Protein AF-A0A924PVC8-F1 (afdb_monomer_lite)

Secondary structure (DSSP, 8-state):
-----------------------------S--HHHHHHHHTT--HHHHHHHHHHHHHHT--HHHHHHHTTSS-HHHHHHHHT-

Structure (mmCIF, N/CA/C/O backbone):
data_AF-A0A924PVC8-F1
#
_entry.id   AF-A0A924PVC8-F1
#
loop_
_atom_site.group_PDB
_atom_site.id
_atom_site.type_symbol
_atom_site.label_atom_id
_atom_site.label_alt_id
_atom_site.label_comp_id
_atom_site.label_asym_id
_atom_site.label_entity_id
_atom_site.label_seq_id
_atom_site.pdbx_PDB_ins_code
_atom_site.Cartn_x
_atom_site.Cartn_y
_atom_site.Cartn_z
_atom_site.occupancy
_atom_site.B_iso_or_equiv
_atom_site.auth_seq_id
_atom_site.auth_comp_id
_atom_site.auth_asym_id
_atom_site.auth_atom_id
_atom_site.pdbx_PDB_model_num
ATOM 1 N N . MET A 1 1 ? 18.041 -40.085 61.943 1.00 41.66 1 MET A N 1
ATOM 2 C CA . MET A 1 1 ? 16.660 -39.615 62.167 1.00 41.66 1 MET A CA 1
ATOM 3 C C . MET A 1 1 ? 16.599 -38.146 61.780 1.00 41.66 1 MET A C 1
ATOM 5 O O . MET A 1 1 ? 17.317 -37.350 62.367 1.00 41.66 1 MET A O 1
ATOM 9 N N . ASN A 1 2 ? 15.822 -37.845 60.736 1.00 37.66 2 ASN A N 1
ATOM 10 C CA . ASN A 1 2 ? 15.410 -36.510 60.276 1.00 37.66 2 ASN A CA 1
ATOM 11 C C . ASN A 1 2 ? 14.744 -35.744 61.447 1.00 37.66 2 ASN A C 1
ATOM 13 O O . ASN A 1 2 ? 14.217 -36.392 62.343 1.00 37.66 2 ASN A O 1
ATOM 17 N N . THR A 1 3 ? 14.741 -34.411 61.539 1.00 53.66 3 THR A N 1
ATOM 18 C CA . THR A 1 3 ? 14.008 -33.483 60.656 1.00 53.66 3 THR A CA 1
ATOM 19 C C . THR A 1 3 ? 14.484 -32.031 60.848 1.00 53.66 3 THR A C 1
ATOM 21 O O . THR A 1 3 ? 14.281 -31.458 61.918 1.00 53.66 3 THR A O 1
ATOM 24 N N . ASN A 1 4 ? 15.027 -31.403 59.799 1.00 50.31 4 ASN A N 1
ATOM 25 C CA . ASN A 1 4 ? 15.135 -29.942 59.728 1.00 50.31 4 ASN A CA 1
ATOM 26 C C . ASN A 1 4 ? 13.775 -29.371 59.303 1.00 50.31 4 ASN A C 1
ATOM 28 O O . ASN A 1 4 ? 13.308 -29.638 58.195 1.00 50.31 4 ASN A O 1
ATOM 32 N N . PHE A 1 5 ? 13.139 -28.612 60.195 1.00 60.75 5 PHE A N 1
ATOM 33 C CA . PHE A 1 5 ? 11.879 -27.917 59.938 1.00 60.75 5 PHE A CA 1
ATOM 34 C C . PHE A 1 5 ? 12.106 -26.641 59.118 1.00 60.75 5 PHE A C 1
ATOM 36 O O . PHE A 1 5 ? 13.000 -25.845 59.392 1.00 60.75 5 PHE A O 1
ATOM 43 N N . HIS A 1 6 ? 11.261 -26.477 58.104 1.00 60.38 6 HIS A N 1
ATOM 44 C CA . HIS A 1 6 ? 11.239 -25.394 57.131 1.00 60.38 6 HIS A CA 1
ATOM 45 C C . HIS A 1 6 ? 10.175 -24.369 57.555 1.00 60.38 6 HIS A C 1
ATOM 47 O O . HIS A 1 6 ? 9.000 -24.721 57.651 1.00 60.38 6 HIS A O 1
ATOM 53 N N . ALA A 1 7 ? 10.567 -23.116 57.795 1.00 56.50 7 ALA A N 1
ATOM 54 C CA . ALA A 1 7 ? 9.643 -21.995 57.951 1.00 56.50 7 ALA A CA 1
ATOM 55 C C . ALA A 1 7 ? 9.829 -21.025 56.775 1.00 56.50 7 ALA A C 1
ATOM 57 O O . ALA A 1 7 ? 10.862 -20.378 56.646 1.00 56.50 7 ALA A O 1
ATOM 58 N N . SER A 1 8 ? 8.815 -21.021 55.908 1.00 47.88 8 SER A N 1
ATOM 59 C CA . SER A 1 8 ? 8.294 -19.921 55.087 1.00 47.88 8 SER A CA 1
ATOM 60 C C . SER A 1 8 ? 9.290 -18.846 54.635 1.00 47.88 8 SER A C 1
ATOM 62 O O . SER A 1 8 ? 9.703 -17.982 55.397 1.00 47.88 8 SER A O 1
ATOM 64 N N . ARG A 1 9 ? 9.664 -18.868 53.352 1.00 59.88 9 ARG A N 1
ATOM 65 C CA . ARG A 1 9 ? 8.985 -18.081 52.298 1.00 59.88 9 ARG A CA 1
ATOM 66 C C . ARG A 1 9 ? 8.865 -16.597 52.649 1.00 59.88 9 ARG A C 1
ATOM 68 O O . ARG A 1 9 ? 7.807 -16.142 53.061 1.00 59.88 9 ARG A O 1
ATOM 75 N N . PHE A 1 10 ? 9.919 -15.854 52.349 1.00 56.00 10 PHE A N 1
ATOM 76 C CA . PHE A 1 10 ? 9.788 -14.565 51.675 1.00 56.00 10 PHE A CA 1
ATOM 77 C C . PHE A 1 10 ? 11.093 -14.332 50.914 1.00 56.00 10 PHE A C 1
ATOM 79 O O . PHE A 1 10 ? 11.979 -13.601 51.340 1.00 56.00 10 PHE A O 1
ATOM 86 N N . SER A 1 11 ? 11.265 -15.068 49.812 1.00 56.66 11 SER A N 1
ATOM 87 C CA . SER A 1 11 ? 12.260 -14.695 48.813 1.00 56.66 11 SER A CA 1
ATOM 88 C C . SER A 1 11 ? 11.809 -13.349 48.274 1.00 56.66 11 SER A C 1
ATOM 90 O O . SER A 1 11 ? 10.766 -13.271 47.627 1.00 56.66 11 SER A O 1
ATOM 92 N N . SER A 1 12 ? 12.541 -12.302 48.643 1.00 54.91 12 SER A N 1
ATOM 93 C CA . SER A 1 12 ? 12.380 -10.948 48.145 1.00 54.91 12 SER A CA 1
ATOM 94 C C . SER A 1 12 ? 12.181 -11.008 46.637 1.00 54.91 12 SER A C 1
ATO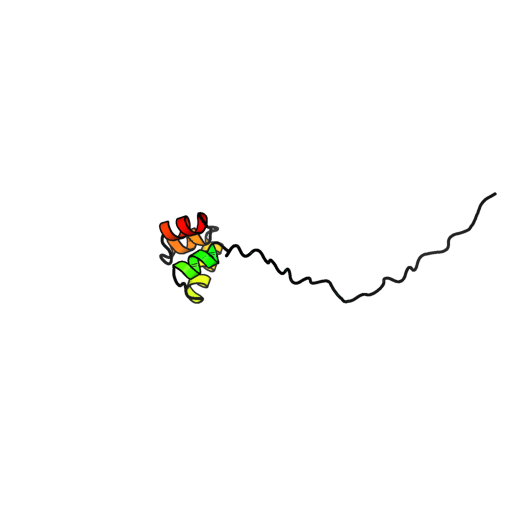M 96 O O . SER A 1 12 ? 13.101 -11.371 45.905 1.00 54.91 12 SER A O 1
ATOM 98 N N . VAL A 1 13 ? 10.960 -10.710 46.189 1.00 58.56 13 VAL A N 1
ATOM 99 C CA . VAL A 1 13 ? 10.710 -10.346 44.799 1.00 58.56 13 VAL A CA 1
ATOM 100 C C . VAL A 1 13 ? 11.636 -9.173 44.541 1.00 58.56 13 VAL A C 1
ATOM 102 O O . VAL A 1 13 ? 11.477 -8.092 45.105 1.00 58.56 13 VAL A O 1
ATOM 105 N N . GLN A 1 14 ? 12.691 -9.466 43.797 1.00 59.78 14 GLN A N 1
ATOM 106 C CA . GLN A 1 14 ? 13.654 -8.495 43.345 1.00 59.78 14 GLN A CA 1
ATOM 107 C C . GLN A 1 14 ? 12.916 -7.627 42.329 1.00 59.78 14 GLN A C 1
ATOM 109 O O . GLN A 1 14 ? 12.730 -8.023 41.182 1.00 59.78 14 GLN A O 1
ATOM 114 N N . ASP A 1 15 ? 12.415 -6.490 42.805 1.00 55.97 15 ASP A N 1
ATOM 115 C CA . ASP A 1 15 ? 11.913 -5.396 41.987 1.00 55.97 15 ASP A CA 1
ATOM 116 C C . ASP A 1 15 ? 13.093 -4.890 41.150 1.00 55.97 15 ASP A C 1
ATOM 118 O O . ASP A 1 15 ? 13.965 -4.163 41.626 1.00 55.97 15 ASP A O 1
ATOM 122 N N . ASN A 1 16 ? 13.204 -5.406 39.928 1.00 60.28 16 ASN A N 1
ATOM 123 C CA . ASN A 1 16 ? 14.059 -4.831 38.907 1.00 60.28 16 ASN A CA 1
ATOM 124 C C . ASN A 1 16 ? 13.125 -4.142 37.902 1.00 60.28 16 ASN A C 1
ATOM 126 O O . ASN A 1 16 ? 12.592 -4.814 37.021 1.00 60.28 16 ASN A O 1
ATOM 130 N N . PRO A 1 17 ? 12.883 -2.824 38.034 1.00 61.12 17 PRO A N 1
ATOM 131 C CA . PRO A 1 17 ? 11.978 -2.086 37.161 1.00 61.12 17 PRO A CA 1
ATOM 132 C C . PRO A 1 17 ? 12.629 -1.701 35.827 1.00 61.12 17 PRO A C 1
ATOM 134 O O . PRO A 1 17 ? 12.058 -0.917 35.072 1.00 61.12 17 PRO A O 1
ATOM 137 N N . ASN A 1 18 ? 13.780 -2.284 35.477 1.00 56.34 18 ASN A N 1
ATOM 138 C CA . ASN A 1 18 ? 14.236 -2.295 34.092 1.00 56.34 18 ASN A CA 1
ATOM 139 C C . ASN A 1 18 ? 13.435 -3.360 33.359 1.00 56.34 18 ASN A C 1
ATOM 141 O O . ASN A 1 18 ? 13.908 -4.453 33.069 1.00 56.34 18 ASN A O 1
ATOM 145 N N . SER A 1 19 ? 12.166 -3.023 33.147 1.00 58.12 19 SER A N 1
ATOM 146 C CA . SER A 1 19 ? 11.325 -3.680 32.176 1.00 58.12 19 SER A CA 1
ATOM 147 C C . SER A 1 19 ? 12.101 -3.654 30.869 1.00 58.12 19 SER A C 1
ATOM 149 O O . SER A 1 19 ? 12.256 -2.597 30.258 1.00 58.12 19 SER A O 1
ATOM 151 N N . ASP A 1 20 ? 12.615 -4.824 30.499 1.00 54.38 20 ASP A N 1
ATOM 152 C CA . ASP A 1 20 ? 12.959 -5.258 29.152 1.00 54.38 20 ASP A CA 1
ATOM 153 C C . ASP A 1 20 ? 11.735 -5.077 28.230 1.00 54.38 20 ASP A C 1
ATOM 155 O O . ASP A 1 20 ? 11.233 -6.009 27.607 1.00 54.38 20 ASP A O 1
ATOM 159 N N . PHE A 1 21 ? 11.253 -3.843 28.083 1.00 59.97 21 PHE A N 1
ATOM 160 C CA . PHE A 1 21 ? 10.727 -3.399 26.810 1.00 59.97 21 PHE A CA 1
ATOM 161 C C . PHE A 1 21 ? 11.956 -3.259 25.924 1.00 59.97 21 PHE A C 1
ATOM 163 O O . PHE A 1 21 ? 12.458 -2.168 25.663 1.00 59.97 21 PHE A O 1
ATOM 170 N N . GLN A 1 22 ? 12.477 -4.413 25.505 1.00 52.97 22 GLN A N 1
ATOM 171 C CA . GLN A 1 22 ? 13.173 -4.521 24.244 1.00 52.97 22 GLN A CA 1
ATOM 172 C C . GLN A 1 22 ? 12.129 -4.091 23.224 1.00 52.97 22 GLN A C 1
ATOM 174 O O . GLN A 1 22 ? 11.345 -4.899 22.732 1.00 52.97 22 GLN A O 1
ATOM 179 N N . GLU A 1 23 ? 12.054 -2.774 23.026 1.00 53.66 23 GLU A N 1
ATOM 180 C CA . GLU A 1 23 ? 11.550 -2.138 21.832 1.00 53.66 23 GLU A CA 1
ATOM 181 C C . GLU A 1 23 ? 12.112 -2.990 20.715 1.00 53.66 23 GLU A C 1
ATOM 183 O O . GLU A 1 23 ? 13.332 -3.064 20.537 1.00 53.66 23 GLU A O 1
ATOM 188 N N . THR A 1 24 ? 11.239 -3.822 20.153 1.00 54.84 24 THR A N 1
ATOM 189 C CA . THR A 1 24 ? 11.629 -4.868 19.235 1.00 54.84 24 THR A CA 1
ATOM 190 C C . THR A 1 24 ? 12.245 -4.145 18.061 1.00 54.84 24 THR A C 1
ATOM 192 O O . THR A 1 24 ? 11.538 -3.652 17.186 1.00 54.84 24 THR A O 1
ATOM 195 N N . GLN A 1 25 ? 13.572 -4.050 18.075 1.00 56.25 25 GLN A N 1
ATOM 196 C CA . GLN A 1 25 ? 14.394 -3.752 16.925 1.00 56.25 25 GLN A CA 1
ATOM 197 C C . GLN A 1 25 ? 14.172 -4.929 15.979 1.00 56.25 25 GLN A C 1
ATOM 199 O O . GLN A 1 25 ? 14.975 -5.856 15.898 1.00 56.25 25 GLN A O 1
ATOM 204 N N . GLN A 1 26 ? 13.020 -4.929 15.308 1.0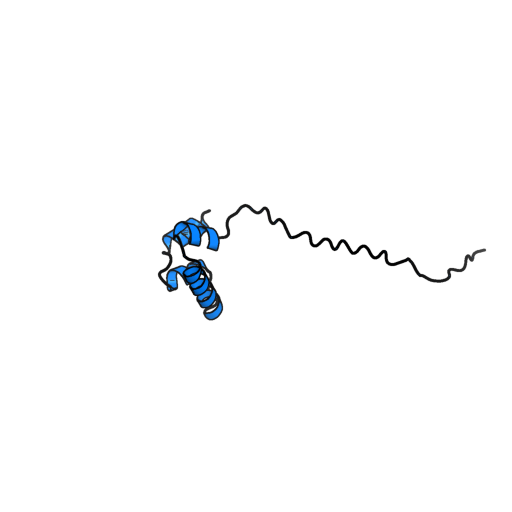0 51.78 26 GLN A N 1
ATOM 205 C CA . GLN A 1 26 ? 12.758 -5.739 14.137 1.00 51.78 26 GLN A CA 1
ATOM 206 C C . GLN A 1 26 ? 13.603 -5.136 13.019 1.00 51.78 26 GLN A C 1
ATOM 208 O O . GLN A 1 26 ? 13.132 -4.436 12.131 1.00 51.78 26 GLN A O 1
ATOM 213 N N . LEU A 1 27 ? 14.902 -5.420 13.101 1.00 52.78 27 LEU A N 1
ATOM 214 C CA . LEU A 1 27 ? 15.823 -5.469 11.979 1.00 52.78 27 LEU A CA 1
ATOM 215 C C . LEU A 1 27 ? 15.412 -6.648 11.087 1.00 52.78 27 LEU A C 1
ATOM 217 O O . LEU A 1 27 ? 16.102 -7.657 10.977 1.00 52.78 27 LEU A O 1
ATOM 221 N N . SER A 1 28 ? 14.242 -6.523 10.477 1.00 49.59 28 SER A N 1
ATOM 222 C CA . SER A 1 28 ? 13.840 -7.287 9.310 1.00 49.59 28 SER A CA 1
ATOM 223 C C . SER A 1 28 ? 13.785 -6.260 8.197 1.00 49.59 28 SER A C 1
ATOM 225 O O . SER A 1 28 ? 12.752 -5.655 7.947 1.00 49.59 28 SER A O 1
ATOM 227 N N . SER A 1 29 ? 14.939 -5.997 7.586 1.00 54.44 29 SER A N 1
ATOM 228 C CA . SER A 1 29 ? 15.126 -5.067 6.464 1.00 54.44 29 SER A CA 1
ATOM 229 C C . SER A 1 29 ? 14.432 -5.536 5.173 1.00 54.44 29 SER A C 1
ATOM 231 O O . SER A 1 29 ? 14.909 -5.275 4.072 1.00 54.44 29 SER A O 1
ATOM 233 N N . GLU A 1 30 ? 13.327 -6.258 5.306 1.00 60.19 30 GLU A N 1
ATOM 234 C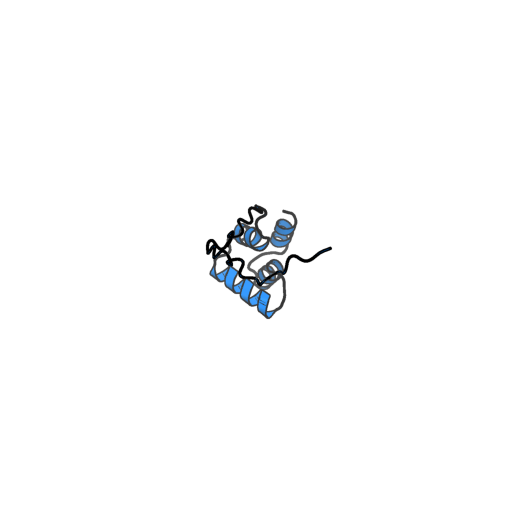 CA . GLU A 1 30 ? 12.387 -6.576 4.250 1.00 60.19 30 GLU A CA 1
ATOM 235 C C . GLU A 1 30 ? 11.291 -5.522 4.381 1.00 60.19 30 GLU A C 1
ATOM 237 O O . GLU A 1 30 ? 10.437 -5.602 5.264 1.00 60.19 30 GLU A O 1
ATOM 242 N N . ARG A 1 31 ? 11.390 -4.458 3.572 1.00 67.62 31 ARG A N 1
ATOM 243 C CA . ARG A 1 31 ? 10.360 -3.411 3.507 1.00 67.62 31 ARG A CA 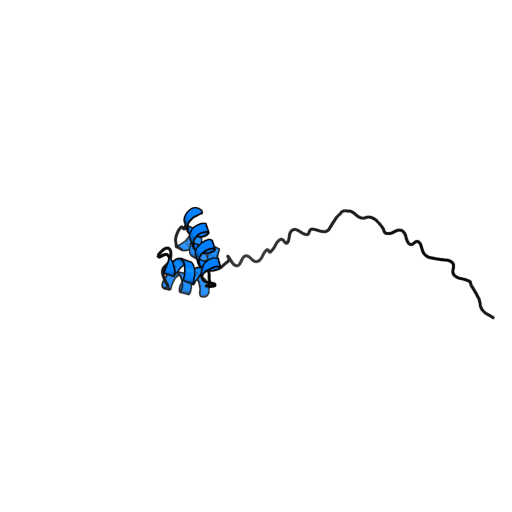1
ATOM 244 C C . ARG A 1 31 ? 8.993 -4.086 3.427 1.00 67.62 31 ARG A C 1
ATOM 246 O O . ARG A 1 31 ? 8.797 -4.984 2.609 1.00 67.62 31 ARG A O 1
ATOM 253 N N . SER A 1 32 ? 8.048 -3.665 4.264 1.00 79.69 32 SER A N 1
ATOM 254 C CA . SER A 1 32 ? 6.696 -4.224 4.210 1.00 79.69 32 SER A CA 1
ATOM 255 C C . SER A 1 32 ? 6.102 -4.013 2.814 1.00 79.69 32 SER A C 1
ATOM 257 O O . SER A 1 32 ? 6.359 -2.992 2.182 1.00 79.69 32 SER A O 1
ATOM 259 N N . ILE A 1 33 ? 5.242 -4.924 2.345 1.00 75.56 33 ILE A N 1
ATOM 260 C CA . ILE A 1 33 ? 4.567 -4.793 1.038 1.00 75.56 33 ILE A CA 1
ATOM 261 C C . ILE A 1 33 ? 3.890 -3.420 0.868 1.00 75.56 33 ILE A C 1
ATOM 263 O O . ILE A 1 33 ? 3.916 -2.837 -0.211 1.00 75.56 33 ILE A O 1
ATOM 267 N N . GLY A 1 34 ? 3.333 -2.871 1.954 1.00 80.19 34 GLY A N 1
ATOM 268 C CA . GLY A 1 34 ? 2.745 -1.532 1.973 1.00 80.19 34 GLY A CA 1
ATOM 269 C C . GLY A 1 34 ? 3.770 -0.412 1.791 1.00 80.19 34 GLY A C 1
ATOM 270 O O . GLY A 1 34 ? 3.487 0.527 1.059 1.00 80.19 34 GLY A O 1
ATOM 271 N N . GLU A 1 35 ? 4.964 -0.541 2.375 1.00 81.88 35 GLU A N 1
ATOM 272 C CA . GLU A 1 35 ? 6.093 0.388 2.193 1.00 81.88 35 GLU A CA 1
ATOM 273 C C . GLU A 1 35 ? 6.630 0.338 0.760 1.00 81.88 35 GLU A C 1
ATOM 275 O O . GLU A 1 35 ? 6.832 1.374 0.133 1.00 81.88 35 GLU A O 1
ATOM 280 N N . ILE A 1 36 ? 6.795 -0.866 0.203 1.00 83.81 36 ILE A N 1
ATOM 281 C CA . ILE A 1 36 ? 7.253 -1.050 -1.180 1.00 83.81 36 ILE A CA 1
ATOM 282 C C . ILE A 1 36 ? 6.254 -0.413 -2.154 1.00 83.81 36 ILE A C 1
ATOM 284 O O . ILE A 1 36 ? 6.651 0.339 -3.044 1.00 83.81 36 ILE A O 1
ATOM 288 N N . ILE A 1 37 ? 4.953 -0.661 -1.962 1.00 83.00 37 ILE A N 1
ATOM 289 C CA . ILE A 1 37 ? 3.893 -0.075 -2.792 1.00 83.00 37 ILE A CA 1
ATOM 290 C C . ILE A 1 37 ? 3.814 1.443 -2.584 1.00 83.00 37 ILE A C 1
ATOM 292 O O . ILE A 1 37 ? 3.662 2.172 -3.567 1.00 83.00 37 ILE A O 1
ATOM 296 N N . SER A 1 38 ? 3.942 1.940 -1.346 1.00 84.69 38 SER A N 1
ATOM 297 C CA . SER A 1 38 ? 3.896 3.380 -1.068 1.00 84.69 38 SER A CA 1
ATOM 298 C C . SER A 1 38 ? 5.064 4.127 -1.691 1.00 84.69 38 SER A C 1
ATOM 300 O O . SER A 1 38 ? 4.868 5.200 -2.258 1.00 84.69 38 SER A O 1
ATOM 302 N N . GLU A 1 39 ? 6.266 3.556 -1.637 1.00 83.75 39 GLU A N 1
ATOM 303 C CA . GLU A 1 39 ? 7.453 4.133 -2.262 1.00 83.75 39 GLU A CA 1
ATOM 304 C C . GLU A 1 39 ? 7.368 4.082 -3.792 1.00 83.75 39 GLU A C 1
ATOM 306 O O . GLU A 1 39 ? 7.645 5.087 -4.452 1.00 83.75 39 GLU A O 1
ATOM 311 N N . ALA A 1 40 ? 6.941 2.948 -4.362 1.00 81.88 40 ALA A N 1
ATOM 312 C CA . ALA A 1 40 ? 6.819 2.769 -5.808 1.00 81.88 40 ALA A CA 1
ATOM 313 C C . ALA A 1 40 ? 5.800 3.740 -6.430 1.00 81.88 40 ALA A C 1
ATOM 315 O O . ALA A 1 40 ? 6.088 4.369 -7.449 1.00 81.88 40 ALA A O 1
ATOM 316 N N . ASN A 1 41 ? 4.647 3.920 -5.778 1.00 83.88 41 ASN A N 1
ATOM 317 C CA . ASN A 1 41 ? 3.573 4.802 -6.243 1.00 83.88 41 ASN A CA 1
ATOM 318 C C . ASN A 1 41 ? 3.660 6.236 -5.699 1.00 83.88 41 ASN A C 1
ATOM 320 O O . ASN A 1 41 ? 2.805 7.062 -6.017 1.00 83.88 41 ASN A O 1
ATOM 324 N N . LYS A 1 42 ? 4.694 6.557 -4.905 1.00 86.25 42 LYS A N 1
ATOM 325 C CA . LYS A 1 42 ? 4.866 7.859 -4.233 1.00 86.25 42 LYS A CA 1
ATOM 326 C C . LYS A 1 42 ? 3.600 8.297 -3.489 1.00 86.25 42 LYS A C 1
ATOM 328 O O . LYS A 1 42 ? 3.182 9.453 -3.590 1.00 86.25 42 LYS A O 1
ATOM 333 N N . LEU A 1 43 ? 2.987 7.356 -2.774 1.00 87.75 43 LEU A N 1
ATOM 334 C CA . LEU A 1 43 ? 1.746 7.594 -2.049 1.00 87.75 43 LEU A CA 1
ATOM 335 C C . LEU A 1 43 ? 1.972 8.629 -0.946 1.00 87.75 43 LEU A C 1
ATOM 337 O O . LEU A 1 43 ? 2.928 8.536 -0.174 1.00 87.75 43 LEU A O 1
ATOM 341 N N . SER A 1 44 ? 1.081 9.614 -0.863 1.00 90.94 44 SER A N 1
ATOM 342 C CA . SER A 1 44 ? 1.065 10.552 0.256 1.00 90.94 44 SER A CA 1
ATOM 343 C C . SER A 1 44 ? 0.511 9.891 1.519 1.00 90.94 44 SER A C 1
ATOM 345 O O . SER A 1 44 ? -0.207 8.892 1.458 1.00 90.94 44 SER A O 1
ATOM 347 N N . THR A 1 45 ? 0.790 10.482 2.681 1.00 88.75 45 THR A N 1
ATOM 348 C CA . THR A 1 45 ? 0.241 10.016 3.962 1.00 88.75 45 THR A CA 1
ATOM 349 C C . THR A 1 45 ? -1.288 9.942 3.937 1.00 88.75 45 THR A C 1
ATOM 351 O O . THR A 1 45 ? -1.851 8.951 4.394 1.00 88.75 45 THR A O 1
ATOM 354 N N . ASP A 1 46 ? -1.953 10.926 3.322 1.00 92.31 46 ASP A N 1
ATOM 355 C CA . ASP A 1 46 ? -3.416 10.946 3.181 1.00 92.31 46 ASP A CA 1
ATOM 356 C C . ASP A 1 46 ? -3.924 9.770 2.326 1.00 92.31 46 ASP A C 1
ATOM 358 O O . ASP A 1 46 ? -4.940 9.149 2.636 1.00 92.31 46 ASP A O 1
ATOM 362 N N . GLN A 1 47 ? -3.202 9.426 1.254 1.00 91.94 47 GLN A N 1
ATOM 363 C CA . GLN A 1 47 ? -3.534 8.288 0.391 1.00 91.94 47 GLN A CA 1
ATOM 364 C C . GLN A 1 47 ? -3.327 6.955 1.116 1.00 91.94 47 GLN A C 1
ATOM 366 O O . GLN A 1 47 ? -4.151 6.051 0.992 1.00 91.94 47 GLN A O 1
ATOM 371 N N . ILE A 1 48 ? -2.260 6.836 1.909 1.00 90.62 48 ILE A N 1
ATOM 372 C CA . ILE A 1 48 ? -2.017 5.658 2.751 1.00 90.62 48 ILE A CA 1
ATOM 373 C C . ILE A 1 48 ? -3.155 5.491 3.761 1.00 90.62 48 ILE A C 1
ATOM 375 O O . ILE A 1 48 ? -3.669 4.385 3.924 1.00 90.62 48 ILE A O 1
ATOM 379 N N . GLU A 1 49 ? -3.598 6.574 4.400 1.00 93.56 49 GLU A N 1
ATOM 380 C CA . GLU A 1 49 ? -4.717 6.529 5.340 1.00 93.56 49 GLU A CA 1
ATOM 381 C C . GLU A 1 49 ? -6.017 6.077 4.658 1.00 93.56 49 GLU A C 1
ATOM 383 O O . GLU A 1 49 ? -6.706 5.195 5.176 1.00 93.56 49 GLU A O 1
ATOM 388 N N . GLN A 1 50 ? -6.313 6.580 3.454 1.00 93.88 50 GLN A N 1
ATOM 389 C CA . GLN A 1 50 ? -7.456 6.116 2.655 1.00 93.88 50 GLN A CA 1
ATOM 390 C C . GLN A 1 50 ? -7.388 4.613 2.358 1.00 93.88 50 GLN A C 1
ATOM 392 O O . GLN A 1 50 ? -8.397 3.915 2.494 1.00 93.88 50 GLN A O 1
ATOM 397 N N . ILE A 1 51 ? -6.204 4.102 2.006 1.00 92.88 51 ILE A N 1
ATOM 398 C CA . ILE A 1 51 ? -5.982 2.671 1.765 1.00 92.88 51 ILE A CA 1
ATOM 399 C C . ILE A 1 51 ? -6.238 1.869 3.038 1.00 92.88 51 ILE A C 1
ATOM 401 O O . ILE A 1 51 ? -6.955 0.874 2.982 1.00 92.88 51 ILE A O 1
ATOM 405 N N . LEU A 1 52 ? -5.716 2.303 4.188 1.00 92.00 52 LEU A N 1
ATOM 406 C CA . LEU A 1 52 ? -5.910 1.615 5.469 1.00 92.00 52 LEU A CA 1
ATOM 407 C C . LEU A 1 52 ? -7.383 1.589 5.901 1.00 92.00 52 LEU A C 1
ATOM 409 O O . LEU A 1 52 ? -7.868 0.562 6.385 1.00 92.00 52 LEU A O 1
ATOM 413 N N . VAL A 1 53 ? -8.109 2.694 5.701 1.00 95.88 53 VAL A N 1
ATOM 414 C CA . VAL A 1 53 ? -9.554 2.764 5.962 1.00 95.88 53 VAL A CA 1
ATOM 415 C C . VAL A 1 53 ? -10.299 1.782 5.061 1.00 95.88 53 VAL A C 1
ATOM 417 O O . VAL A 1 53 ? -11.056 0.952 5.565 1.00 95.88 53 VAL A O 1
ATOM 420 N N . TYR A 1 54 ? -10.041 1.816 3.751 1.00 95.62 54 TYR A N 1
ATOM 421 C CA . TYR A 1 54 ? -10.686 0.922 2.789 1.00 95.62 54 TYR A CA 1
ATOM 422 C C . TYR A 1 54 ? -10.366 -0.550 3.070 1.00 95.62 54 TYR A C 1
ATOM 424 O O . TYR A 1 54 ? -11.257 -1.401 3.042 1.00 95.62 54 TYR A O 1
ATOM 432 N N . GLN A 1 55 ? -9.107 -0.846 3.396 1.00 94.25 55 GLN A N 1
ATOM 433 C CA . GLN A 1 55 ? -8.629 -2.171 3.772 1.00 94.25 55 GLN A CA 1
ATOM 434 C C . GLN A 1 55 ? -9.422 -2.730 4.957 1.00 94.25 55 GLN A C 1
ATOM 436 O O . GLN A 1 55 ? -9.868 -3.876 4.917 1.00 94.25 55 GLN A O 1
ATOM 441 N N . LYS A 1 56 ? -9.612 -1.921 6.006 1.00 94.44 56 LYS A N 1
ATOM 442 C CA . LYS A 1 56 ? -10.321 -2.325 7.224 1.00 94.44 56 LYS A CA 1
ATOM 443 C C . LYS A 1 56 ? -11.823 -2.487 7.001 1.00 94.44 56 LYS A C 1
ATOM 445 O O . LYS A 1 56 ? -12.402 -3.425 7.539 1.00 94.44 56 LYS A O 1
ATOM 450 N N . ASP A 1 57 ? -12.430 -1.590 6.230 1.00 96.44 57 ASP A N 1
ATOM 451 C CA . ASP A 1 57 ? -13.870 -1.603 5.953 1.00 96.44 57 ASP A CA 1
ATOM 452 C C . ASP A 1 57 ? -14.272 -2.795 5.067 1.00 96.44 57 ASP A C 1
ATOM 454 O O . ASP A 1 57 ? -15.289 -3.441 5.307 1.00 96.44 57 ASP A O 1
ATOM 458 N N . ASN A 1 58 ? -13.421 -3.151 4.096 1.00 93.56 58 ASN A N 1
ATOM 459 C CA . ASN A 1 58 ? -13.693 -4.215 3.123 1.00 93.56 58 ASN A CA 1
ATOM 460 C C . ASN A 1 58 ? -13.030 -5.559 3.469 1.00 93.56 58 ASN A C 1
ATOM 462 O O . ASN A 1 58 ? -13.326 -6.569 2.833 1.00 93.56 58 ASN A O 1
ATOM 466 N N . GLY A 1 59 ? -12.124 -5.597 4.450 1.00 94.38 59 GLY A N 1
ATOM 467 C CA . GLY A 1 59 ? -11.396 -6.812 4.832 1.00 94.38 59 GLY A CA 1
ATOM 468 C C . GLY A 1 59 ? -10.438 -7.339 3.753 1.00 94.38 59 GLY A C 1
ATOM 469 O O . GLY A 1 59 ? -10.185 -8.542 3.699 1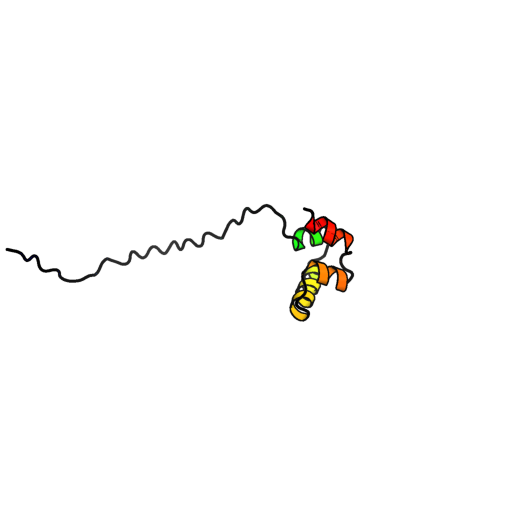.00 94.38 59 GLY A O 1
ATOM 470 N N . VAL A 1 60 ? -9.925 -6.461 2.888 1.00 92.69 60 VAL A N 1
ATOM 471 C CA . VAL A 1 60 ? -8.991 -6.798 1.792 1.00 92.69 60 VAL A CA 1
ATOM 472 C C . VAL A 1 60 ? -7.531 -6.577 2.211 1.00 92.69 60 VAL A C 1
ATOM 474 O O . VAL A 1 60 ? -7.265 -6.107 3.318 1.00 92.69 60 VAL A O 1
ATOM 477 N N . ARG A 1 61 ? -6.548 -6.912 1.365 1.00 90.06 61 ARG A N 1
ATOM 478 C CA . ARG A 1 61 ? -5.131 -6.576 1.613 1.00 90.06 61 ARG A CA 1
ATOM 479 C C . ARG A 1 61 ? -4.813 -5.141 1.187 1.00 90.06 61 ARG A C 1
ATOM 481 O O . ARG A 1 61 ? -5.501 -4.570 0.350 1.00 90.06 61 ARG A O 1
ATOM 488 N N . PHE A 1 62 ? -3.715 -4.582 1.705 1.00 89.00 62 PHE A N 1
ATOM 489 C CA . PHE A 1 62 ? -3.265 -3.222 1.371 1.00 89.00 62 PHE A CA 1
ATOM 490 C C . PHE A 1 62 ? -3.121 -2.992 -0.145 1.00 89.00 62 PHE A C 1
ATOM 492 O O . PHE A 1 62 ? -3.631 -2.009 -0.666 1.00 89.00 62 PHE A O 1
ATOM 499 N N . GLY A 1 63 ? -2.483 -3.919 -0.871 1.00 88.00 63 GLY A N 1
ATOM 500 C CA . GLY A 1 63 ? -2.329 -3.810 -2.328 1.00 88.00 63 GLY A CA 1
ATOM 501 C C . GLY A 1 63 ? -3.658 -3.866 -3.087 1.00 88.00 63 GLY A C 1
ATOM 502 O O . GLY A 1 63 ? -3.869 -3.096 -4.015 1.00 88.00 63 GLY A O 1
ATOM 503 N N . GLU A 1 64 ? -4.595 -4.712 -2.654 1.00 89.62 64 GLU A N 1
ATOM 504 C CA . GLU A 1 64 ? -5.940 -4.785 -3.245 1.00 89.62 64 GLU A CA 1
ATOM 505 C C . GLU A 1 64 ? -6.742 -3.510 -2.973 1.00 89.62 64 GLU A C 1
ATOM 507 O O . GLU A 1 64 ? -7.399 -2.997 -3.874 1.00 89.62 64 GLU A O 1
ATOM 512 N N . ALA A 1 65 ? -6.637 -2.955 -1.763 1.00 93.44 65 ALA A N 1
ATOM 513 C CA . ALA A 1 65 ? -7.217 -1.661 -1.421 1.00 93.44 65 ALA A CA 1
ATOM 514 C C . ALA A 1 65 ? -6.612 -0.524 -2.262 1.00 93.44 65 ALA A C 1
ATOM 516 O O . ALA A 1 65 ? -7.348 0.311 -2.783 1.00 93.44 65 ALA A O 1
ATOM 517 N N . ALA A 1 66 ? -5.291 -0.512 -2.456 1.00 90.88 66 ALA A N 1
ATOM 518 C CA . ALA A 1 66 ? -4.612 0.484 -3.280 1.00 90.88 66 ALA A CA 1
ATOM 519 C C . ALA A 1 66 ? -5.057 0.423 -4.752 1.00 90.88 66 ALA A C 1
ATOM 521 O O . ALA A 1 66 ? -5.280 1.469 -5.363 1.00 90.88 66 ALA A O 1
ATOM 522 N N . VAL A 1 67 ? -5.264 -0.781 -5.298 1.00 91.81 67 VAL A N 1
ATOM 523 C CA . VAL A 1 67 ? -5.811 -0.972 -6.652 1.00 91.81 67 VAL A CA 1
ATOM 524 C C . VAL A 1 67 ? -7.279 -0.557 -6.730 1.00 91.81 67 VAL A C 1
ATOM 526 O O . VAL A 1 67 ? -7.668 0.145 -7.662 1.00 91.81 67 VAL A O 1
ATOM 529 N N . ALA A 1 68 ? -8.093 -0.925 -5.739 1.00 91.69 68 ALA A N 1
ATOM 530 C CA . ALA A 1 68 ? -9.508 -0.559 -5.694 1.00 91.69 68 ALA A CA 1
ATOM 531 C C . ALA A 1 68 ? -9.727 0.962 -5.599 1.00 91.69 68 ALA A C 1
ATOM 533 O O . ALA A 1 68 ? -10.681 1.484 -6.175 1.00 91.69 68 ALA A O 1
ATOM 534 N N . LEU A 1 69 ? -8.829 1.677 -4.914 1.00 91.25 69 LEU A N 1
ATOM 535 C CA . LEU A 1 69 ? -8.837 3.139 -4.814 1.00 91.25 69 LEU A CA 1
ATOM 536 C C . LEU A 1 69 ? -8.186 3.842 -6.021 1.00 91.25 69 LEU A C 1
ATOM 538 O O . LEU A 1 69 ? -8.208 5.070 -6.089 1.00 91.25 69 LEU A O 1
ATOM 542 N N . GLY A 1 70 ? -7.606 3.096 -6.969 1.00 91.50 70 GLY A N 1
ATOM 543 C CA . GLY A 1 70 ? -6.896 3.654 -8.127 1.00 91.50 70 GLY A CA 1
ATOM 544 C C . GLY A 1 70 ? -5.578 4.353 -7.773 1.00 91.50 70 GLY A C 1
ATOM 545 O O . GLY A 1 70 ? -5.101 5.187 -8.539 1.00 91.50 70 GLY A O 1
ATOM 546 N N . LEU A 1 71 ? -5.013 4.037 -6.605 1.00 89.31 71 LEU A N 1
ATOM 547 C CA . LEU A 1 71 ? -3.774 4.611 -6.073 1.00 89.31 71 LEU A CA 1
ATOM 548 C C . LEU A 1 71 ? -2.534 3.780 -6.436 1.00 89.31 71 LEU A C 1
ATOM 550 O O . LEU A 1 71 ? -1.426 4.302 -6.422 1.00 89.31 71 LEU A O 1
ATOM 554 N N . ALA A 1 72 ? -2.723 2.505 -6.770 1.00 88.56 72 ALA A N 1
ATOM 555 C CA . ALA A 1 72 ? -1.699 1.619 -7.315 1.00 88.56 72 ALA A CA 1
ATOM 556 C C . ALA A 1 72 ? -2.297 0.777 -8.447 1.00 88.56 72 ALA A C 1
ATOM 558 O O . ALA A 1 72 ? -3.515 0.602 -8.521 1.00 88.56 72 ALA A O 1
ATOM 559 N N . ASN A 1 73 ? -1.456 0.230 -9.322 1.00 87.62 73 ASN A N 1
ATOM 560 C CA . ASN A 1 73 ? -1.897 -0.740 -10.323 1.00 87.62 73 ASN A CA 1
ATOM 561 C C . ASN A 1 73 ? -1.554 -2.184 -9.889 1.00 87.62 73 ASN A C 1
ATOM 563 O O . ASN A 1 73 ? -0.794 -2.411 -8.946 1.00 87.62 73 ASN A O 1
ATOM 567 N N . ALA A 1 74 ? -2.137 -3.177 -10.565 1.00 84.88 74 ALA A N 1
ATOM 568 C CA . ALA A 1 74 ? -1.908 -4.588 -10.243 1.00 84.88 74 ALA A CA 1
ATOM 569 C C . ALA A 1 74 ? -0.457 -5.042 -10.501 1.00 84.88 74 ALA A C 1
ATOM 571 O O . ALA A 1 74 ? 0.030 -5.927 -9.797 1.00 84.88 74 ALA A O 1
ATOM 572 N N . ASP A 1 75 ? 0.234 -4.428 -11.464 1.00 84.56 75 ASP A N 1
ATOM 573 C CA . ASP A 1 75 ? 1.634 -4.722 -11.782 1.00 84.56 75 ASP A CA 1
ATOM 574 C C . ASP A 1 75 ? 2.573 -4.256 -10.656 1.00 84.56 75 ASP A C 1
ATOM 576 O O . ASP A 1 75 ? 3.505 -4.977 -10.309 1.00 84.56 75 ASP A O 1
ATOM 580 N N . ASP A 1 76 ? 2.294 -3.118 -10.012 1.00 79.88 76 ASP A N 1
ATOM 581 C CA . ASP A 1 76 ? 3.067 -2.618 -8.867 1.00 79.88 76 ASP A CA 1
ATOM 582 C C . ASP A 1 76 ? 2.905 -3.530 -7.650 1.00 79.88 76 ASP A C 1
ATOM 584 O O . ASP A 1 76 ? 3.867 -3.806 -6.932 1.00 79.88 76 ASP A O 1
ATOM 588 N N . VAL A 1 77 ? 1.683 -4.026 -7.425 1.00 80.38 77 VAL A N 1
ATOM 589 C CA . VAL A 1 77 ? 1.398 -4.990 -6.355 1.00 80.38 77 VAL A CA 1
ATOM 590 C C . VAL A 1 77 ? 2.121 -6.307 -6.631 1.00 80.38 77 VAL A C 1
ATOM 592 O O . VAL A 1 77 ? 2.719 -6.878 -5.720 1.00 80.38 77 VAL A O 1
ATOM 595 N N . LEU A 1 78 ? 2.104 -6.783 -7.879 1.00 83.94 78 LEU A N 1
ATOM 596 C CA . LEU A 1 78 ? 2.794 -8.008 -8.278 1.00 83.94 78 LEU A CA 1
ATOM 597 C C . LEU A 1 78 ? 4.317 -7.872 -8.158 1.00 83.94 78 LEU A C 1
ATOM 599 O O . LEU A 1 78 ? 4.969 -8.787 -7.659 1.00 83.94 78 LEU A O 1
ATOM 603 N N . TRP A 1 79 ? 4.874 -6.734 -8.575 1.00 83.00 79 TRP A N 1
ATOM 604 C CA . TRP A 1 79 ? 6.294 -6.425 -8.418 1.00 83.00 79 TRP A CA 1
ATOM 605 C C . TRP A 1 79 ? 6.697 -6.399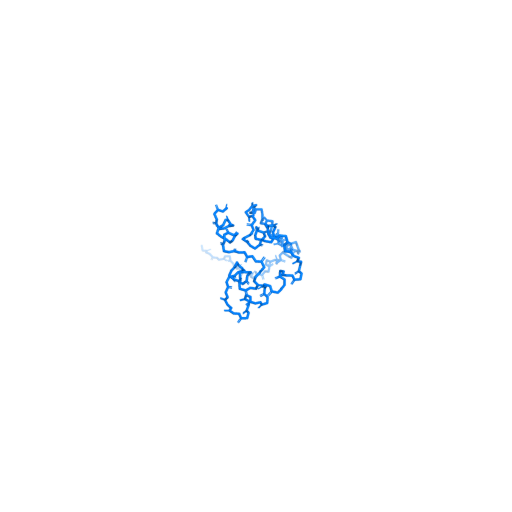 -6.942 1.00 83.00 79 TRP A C 1
ATOM 607 O O . TRP A 1 79 ? 7.692 -7.016 -6.570 1.00 83.00 79 TRP A O 1
ATOM 617 N N . ALA A 1 80 ? 5.889 -5.765 -6.087 1.00 80.94 80 ALA A N 1
ATOM 618 C CA . ALA A 1 80 ? 6.146 -5.705 -4.655 1.00 80.94 80 ALA A CA 1
ATOM 619 C C . ALA A 1 80 ? 6.081 -7.088 -3.978 1.00 80.94 80 ALA A C 1
ATOM 621 O O . ALA A 1 80 ? 6.816 -7.332 -3.029 1.00 80.94 80 ALA A O 1
ATOM 622 N N . LEU A 1 81 ? 5.231 -8.003 -4.464 1.00 79.88 81 LEU A N 1
ATOM 623 C CA . LEU A 1 81 ? 5.145 -9.386 -3.968 1.00 79.88 81 LEU A CA 1
ATOM 624 C C . LEU A 1 81 ? 6.328 -10.264 -4.402 1.00 79.88 81 LEU A C 1
ATOM 626 O O . LEU A 1 81 ? 6.541 -11.323 -3.815 1.00 79.88 81 LEU A O 1
ATOM 630 N N . ALA A 1 82 ? 7.043 -9.867 -5.456 1.00 80.69 82 ALA A N 1
ATOM 631 C CA . ALA A 1 82 ? 8.207 -10.578 -5.976 1.00 80.69 82 ALA A CA 1
ATOM 632 C C . ALA A 1 82 ? 9.528 -10.144 -5.311 1.00 80.69 82 ALA A C 1
ATOM 634 O O . ALA A 1 82 ? 10.576 -10.702 -5.648 1.00 80.69 82 ALA A O 1
ATOM 635 N N . GLN A 1 83 ? 9.478 -9.146 -4.422 1.00 69.44 83 GLN A N 1
ATOM 636 C CA . GLN A 1 83 ? 10.616 -8.611 -3.676 1.00 69.44 83 GLN A CA 1
ATOM 637 C C . GLN A 1 83 ? 10.829 -9.354 -2.358 1.00 69.44 83 GLN A C 1
ATOM 639 O O . GLN A 1 83 ? 12.023 -9.488 -1.997 1.00 69.44 83 GLN A O 1
#

pLDDT: mean 75.56, std 16.67, range [37.66, 96.44]

Foldseek 3Di:
DDDDDDDDDDPDPPPPVPPPPPVPPPPPPLQPLLRQQCVVLVPDPVRQVQLVVQCVVVVHDSQVSCCVVVSGPPVSSVVSVVD

Sequence (83 aa):
MNTNFHASRFSSVQDNPNSDFQETQQLSSERSIGEIISEANKLSTDQIEQILVYQKDNGVRFGEAAVALGLANADDVLWALAQ

Radius of gyration: 25.75 Å; chains: 1; bounding box: 30×51×74 Å